Protein AF-A0A060C737-F1 (afdb_monomer_lite)

pLDDT: mean 95.28, std 5.15, range [71.69, 98.38]

Secondary structure (DSSP, 8-state):
--------EEE-SSSTT-SEEEEEEE-TTT--HHHHHHHHHHH-

Sequence (44 aa):
PDFWINPIFESAWKDGGYDIIDYFKVDKRFGTMDDALRLIGEAH

Radius of gyration: 11.05 Å; chains: 1; bounding box: 22×17×27 Å

Structure (mmCIF, N/CA/C/O backbone):
data_AF-A0A060C737-F1
#
_entry.id   AF-A0A060C737-F1
#
loop_
_atom_site.group_PDB
_atom_site.id
_atom_site.type_symbol
_atom_site.label_atom_id
_atom_site.label_alt_id
_atom_site.label_comp_id
_atom_site.label_asym_id
_atom_site.label_entity_id
_atom_site.label_seq_id
_atom_site.pdbx_PDB_ins_code
_atom_site.Cartn_x
_atom_site.Cartn_y
_atom_site.Cartn_z
_atom_site.occupancy
_atom_site.B_iso_or_equiv
_atom_site.auth_seq_id
_atom_site.auth_comp_id
_atom_site.auth_asym_id
_atom_site.auth_atom_id
_atom_site.pdbx_PDB_model_num
ATOM 1 N N . PRO A 1 1 ? -15.486 5.552 12.288 1.00 71.69 1 PRO A N 1
ATOM 2 C CA . PRO A 1 1 ? -15.255 6.649 11.323 1.00 71.69 1 PRO A CA 1
ATOM 3 C C . PRO A 1 1 ? -14.735 6.015 10.048 1.00 71.69 1 PRO A C 1
ATOM 5 O O . PRO A 1 1 ? -13.783 5.247 10.135 1.00 71.69 1 PRO A O 1
ATOM 8 N N . ASP A 1 2 ? -15.376 6.273 8.918 1.00 84.12 2 ASP A N 1
ATOM 9 C CA . ASP A 1 2 ? -14.980 5.619 7.676 1.00 84.12 2 ASP A CA 1
ATOM 10 C C . ASP A 1 2 ? -13.761 6.336 7.099 1.00 84.12 2 ASP A C 1
ATOM 12 O O . ASP A 1 2 ? -13.733 7.566 7.002 1.00 84.12 2 ASP A O 1
ATOM 16 N N . PHE A 1 3 ? -12.733 5.567 6.753 1.00 87.81 3 PHE A N 1
ATOM 17 C CA . PHE A 1 3 ? -11.515 6.082 6.144 1.00 87.81 3 PHE A CA 1
ATOM 18 C C . PHE A 1 3 ? -11.256 5.375 4.816 1.00 87.81 3 PHE A C 1
ATOM 20 O O . PHE A 1 3 ? -11.593 4.209 4.619 1.00 87.81 3 PHE A O 1
ATOM 27 N N . TRP A 1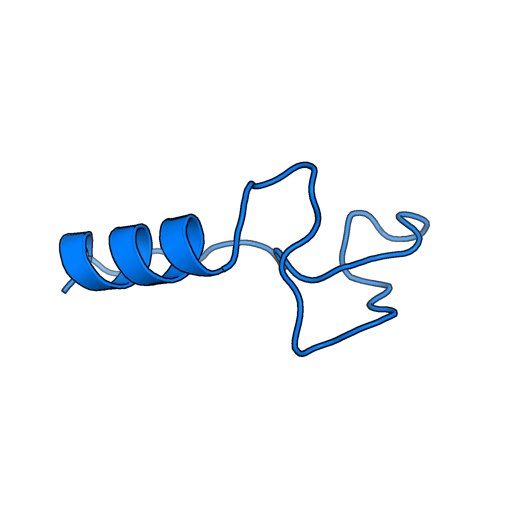 4 ? -10.649 6.113 3.892 1.00 93.25 4 TRP A N 1
ATOM 28 C CA . TRP A 1 4 ? -10.238 5.622 2.585 1.00 93.25 4 TRP A CA 1
ATOM 29 C C . TRP A 1 4 ? -8.711 5.614 2.507 1.00 93.25 4 TRP A C 1
ATOM 31 O O . TRP A 1 4 ? -8.057 6.556 2.957 1.00 93.25 4 TRP A O 1
ATOM 41 N N . ILE A 1 5 ? -8.151 4.546 1.937 1.00 93.81 5 ILE A N 1
ATOM 42 C CA . ILE A 1 5 ? -6.716 4.387 1.693 1.00 93.81 5 ILE A CA 1
ATOM 43 C C . ILE A 1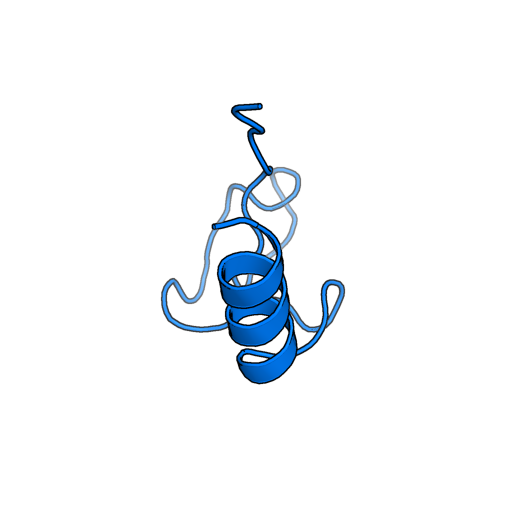 5 ? -6.508 4.251 0.182 1.00 93.81 5 ILE A C 1
ATOM 45 O O . ILE A 1 5 ? -7.255 3.545 -0.498 1.00 93.81 5 ILE A O 1
ATOM 49 N N . ASN A 1 6 ? -5.483 4.928 -0.335 1.00 96.31 6 ASN A N 1
ATOM 50 C CA . ASN A 1 6 ? -4.993 4.719 -1.698 1.00 96.31 6 ASN A CA 1
ATOM 51 C C . ASN A 1 6 ? -4.543 3.254 -1.919 1.00 96.31 6 ASN A C 1
ATOM 53 O O . ASN A 1 6 ? -4.319 2.532 -0.947 1.00 96.31 6 ASN A O 1
ATOM 57 N N . PRO A 1 7 ? -4.379 2.795 -3.173 1.00 97.12 7 PRO A N 1
ATOM 58 C CA . PRO A 1 7 ? -3.899 1.443 -3.450 1.00 97.12 7 PRO A CA 1
ATOM 59 C C . PRO A 1 7 ? -2.569 1.135 -2.748 1.00 97.12 7 PRO A C 1
ATOM 61 O O . PRO A 1 7 ? -1.618 1.910 -2.834 1.00 97.12 7 PRO A O 1
ATOM 64 N N . ILE A 1 8 ? -2.508 -0.020 -2.081 1.00 97.88 8 ILE A N 1
ATOM 65 C CA . ILE A 1 8 ? -1.297 -0.522 -1.408 1.00 97.88 8 ILE A CA 1
ATOM 66 C C . ILE A 1 8 ? -0.707 -1.765 -2.088 1.00 97.88 8 ILE A C 1
ATOM 68 O O . ILE A 1 8 ? 0.175 -2.413 -1.529 1.00 97.88 8 ILE A O 1
ATOM 72 N N . PHE A 1 9 ? -1.214 -2.129 -3.266 1.00 98.19 9 PHE A N 1
ATOM 73 C CA . PHE A 1 9 ? -0.798 -3.322 -4.003 1.00 98.19 9 PHE A CA 1
ATOM 74 C C . PHE A 1 9 ? 0.550 -3.126 -4.699 1.00 98.19 9 PHE A C 1
ATOM 76 O O . PHE A 1 9 ? 0.946 -1.995 -4.981 1.00 98.19 9 PHE A O 1
ATOM 83 N N . GLU A 1 10 ? 1.239 -4.226 -5.010 1.00 98.38 10 GLU A N 1
ATOM 84 C CA . GLU A 1 10 ? 2.497 -4.184 -5.753 1.00 98.38 10 GLU A CA 1
ATOM 85 C C . GLU A 1 10 ? 2.284 -3.495 -7.110 1.00 98.38 10 GLU A C 1
ATOM 87 O O . GLU A 1 10 ? 1.412 -3.876 -7.899 1.00 98.38 10 GLU A O 1
ATOM 92 N N . SER A 1 11 ? 3.084 -2.461 -7.372 1.00 98.12 11 SER A N 1
ATOM 93 C CA . SER A 1 11 ? 2.918 -1.559 -8.514 1.00 98.12 11 SER A CA 1
ATOM 94 C C . SER A 1 11 ? 4.246 -1.313 -9.234 1.00 98.12 11 SER A C 1
ATOM 96 O O . SER A 1 11 ? 5.326 -1.433 -8.653 1.00 98.12 11 SER A O 1
ATOM 98 N N . ALA A 1 12 ? 4.183 -0.944 -10.517 1.00 97.44 12 ALA A N 1
ATOM 99 C CA . ALA A 1 12 ? 5.347 -0.433 -11.244 1.00 97.44 12 ALA A CA 1
ATOM 100 C C . ALA A 1 12 ? 5.620 1.061 -10.964 1.00 97.44 12 ALA A C 1
ATOM 102 O O . ALA A 1 12 ? 6.674 1.570 -11.358 1.00 97.44 12 ALA A O 1
ATOM 103 N N . TRP A 1 13 ? 4.724 1.735 -10.235 1.00 96.81 13 TRP A N 1
ATOM 104 C CA . TRP A 1 13 ? 4.826 3.119 -9.775 1.00 96.81 13 TRP A CA 1
ATOM 105 C C . TRP A 1 13 ? 4.945 4.177 -10.872 1.00 96.81 13 TRP A C 1
ATOM 107 O O . TRP A 1 13 ? 5.529 5.241 -10.663 1.00 96.81 13 TRP A O 1
ATOM 117 N N . LYS A 1 14 ? 4.371 3.909 -12.039 1.00 97.38 14 LYS A N 1
ATOM 118 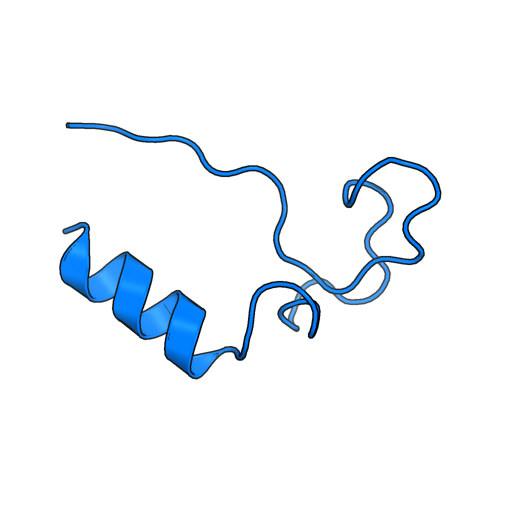C CA . LYS A 1 14 ? 4.222 4.876 -13.132 1.00 97.38 14 LYS A CA 1
ATOM 119 C C . LYS A 1 14 ? 2.999 5.773 -12.949 1.00 97.38 14 LYS A C 1
ATOM 121 O O . LYS A 1 14 ? 2.988 6.863 -13.510 1.00 97.38 14 LYS A O 1
ATOM 126 N N . ASP A 1 15 ? 2.020 5.335 -12.157 1.00 96.88 15 ASP A N 1
ATOM 127 C CA . ASP A 1 15 ? 0.786 6.060 -11.842 1.00 96.88 15 ASP A CA 1
ATOM 128 C C . ASP A 1 15 ? 0.522 6.078 -10.326 1.00 96.88 15 ASP A C 1
ATOM 130 O O . ASP A 1 15 ? -0.558 5.760 -9.837 1.00 96.88 15 ASP A O 1
ATOM 134 N N . GLY A 1 16 ? 1.562 6.362 -9.535 1.00 96.12 16 GLY A N 1
ATOM 135 C CA . GLY A 1 16 ? 1.421 6.590 -8.091 1.00 96.12 16 GLY A CA 1
ATOM 136 C C . GLY A 1 16 ? 0.844 5.419 -7.280 1.00 96.12 16 GLY A C 1
ATOM 137 O O . GLY A 1 16 ? 0.293 5.660 -6.209 1.00 96.12 16 GLY A O 1
ATOM 138 N N . GLY A 1 17 ? 0.958 4.180 -7.771 1.00 97.00 17 GLY A N 1
ATOM 139 C CA . GLY A 1 17 ? 0.406 2.982 -7.124 1.00 97.00 17 GLY A CA 1
ATOM 140 C C . GLY A 1 17 ? -0.878 2.449 -7.771 1.00 97.00 17 GLY A C 1
ATOM 141 O O . GLY A 1 17 ? -1.324 1.360 -7.419 1.00 97.00 17 GLY A O 1
ATOM 142 N N . TYR A 1 18 ? -1.460 3.170 -8.735 1.00 97.12 18 TYR A N 1
ATOM 143 C CA . TYR A 1 18 ? -2.651 2.729 -9.471 1.00 97.12 18 TYR A CA 1
ATOM 144 C C . TYR A 1 18 ? -2.318 1.776 -10.633 1.00 97.12 18 TYR A C 1
ATOM 146 O O . TYR A 1 18 ? -3.171 1.001 -11.068 1.00 97.12 18 TYR A O 1
ATOM 154 N N . ASP A 1 19 ? -1.066 1.758 -11.096 1.00 97.38 19 ASP A N 1
ATOM 155 C CA . ASP A 1 19 ? -0.548 0.802 -12.073 1.00 97.38 19 ASP A CA 1
ATOM 156 C C . ASP A 1 19 ? -0.111 -0.507 -11.392 1.00 97.38 19 ASP A C 1
ATOM 158 O O . ASP A 1 19 ? 1.074 -0.755 -11.148 1.00 97.38 19 ASP A O 1
ATOM 162 N N . ILE A 1 20 ? -1.102 -1.322 -11.030 1.00 97.94 20 ILE A N 1
ATOM 163 C CA . ILE A 1 20 ? -0.933 -2.559 -10.257 1.00 97.94 20 ILE A CA 1
ATOM 164 C C . ILE A 1 20 ? -0.346 -3.671 -11.134 1.00 97.94 20 ILE A C 1
ATOM 166 O O . ILE A 1 20 ? -0.812 -3.911 -12.249 1.00 97.94 20 ILE A O 1
ATOM 170 N N . ILE A 1 21 ? 0.662 -4.371 -10.609 1.00 97.94 21 ILE A N 1
ATOM 171 C CA . ILE A 1 21 ? 1.288 -5.533 -11.259 1.00 97.94 21 ILE A CA 1
ATOM 172 C C . ILE A 1 21 ? 0.950 -6.857 -10.565 1.00 97.94 21 ILE A C 1
ATOM 174 O O . ILE A 1 21 ? 0.923 -7.889 -11.233 1.00 97.94 21 ILE A O 1
ATOM 178 N N . ASP A 1 22 ? 0.638 -6.830 -9.265 1.00 98.00 22 ASP A N 1
ATOM 179 C CA . ASP A 1 22 ? 0.114 -7.979 -8.518 1.00 98.00 22 ASP A CA 1
ATOM 180 C C . ASP A 1 22 ? -0.940 -7.518 -7.498 1.00 98.00 22 ASP A C 1
ATOM 182 O O . ASP A 1 22 ? -0.638 -6.852 -6.508 1.00 98.00 22 ASP A O 1
ATOM 186 N N . TYR A 1 23 ? -2.196 -7.893 -7.743 1.00 97.31 23 TYR A N 1
ATOM 187 C CA . TYR A 1 23 ? -3.348 -7.528 -6.912 1.00 97.31 23 TYR A CA 1
ATOM 188 C C . TYR A 1 23 ? -3.418 -8.286 -5.578 1.00 97.31 23 TYR A C 1
ATOM 190 O O . TYR A 1 23 ? -4.212 -7.920 -4.715 1.00 97.31 23 TYR A O 1
ATOM 198 N N . PHE A 1 24 ? -2.623 -9.342 -5.389 1.00 96.75 24 PHE A N 1
ATOM 199 C CA . PHE A 1 24 ? -2.655 -10.172 -4.180 1.00 96.75 24 PHE A CA 1
ATOM 200 C C . PHE A 1 24 ? -1.502 -9.882 -3.221 1.00 96.75 24 PHE A C 1
ATOM 202 O O . PHE A 1 24 ? -1.373 -10.539 -2.186 1.00 96.75 24 PHE A O 1
ATOM 209 N N . LYS A 1 25 ? -0.666 -8.895 -3.541 1.00 98.06 25 LYS A N 1
ATOM 210 C CA . LYS A 1 25 ? 0.545 -8.592 -2.789 1.00 98.06 25 LYS A CA 1
ATOM 211 C C . LYS A 1 25 ? 0.596 -7.124 -2.407 1.00 98.06 25 LYS A C 1
ATOM 213 O O . LYS A 1 25 ? 0.351 -6.255 -3.233 1.00 98.06 25 LYS A O 1
ATOM 218 N N . VAL A 1 26 ? 0.947 -6.861 -1.152 1.00 98.31 26 VAL A N 1
ATOM 219 C CA . VAL A 1 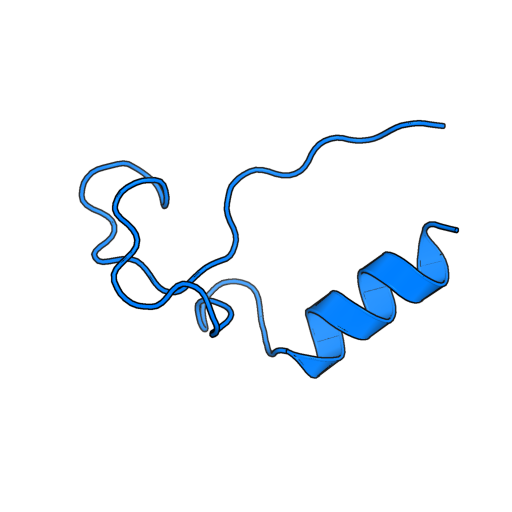26 ? 1.219 -5.506 -0.660 1.00 98.31 26 VAL A CA 1
ATOM 220 C C . VAL A 1 26 ? 2.572 -5.044 -1.200 1.00 98.31 26 V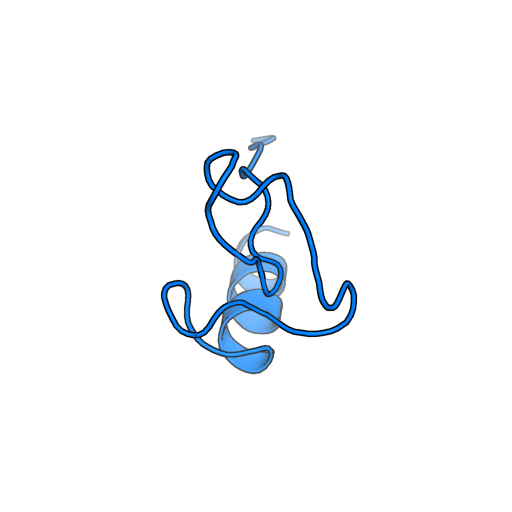AL A C 1
ATOM 222 O O . VAL A 1 26 ? 3.549 -5.800 -1.169 1.00 98.31 26 VAL A O 1
ATOM 225 N N . ASP A 1 27 ? 2.640 -3.811 -1.701 1.00 98.12 27 ASP A N 1
ATOM 226 C CA . ASP A 1 27 ? 3.906 -3.217 -2.110 1.00 98.12 27 ASP A CA 1
ATOM 227 C C . ASP A 1 27 ? 4.832 -3.091 -0.898 1.00 98.12 27 ASP A C 1
ATOM 229 O O . ASP A 1 27 ?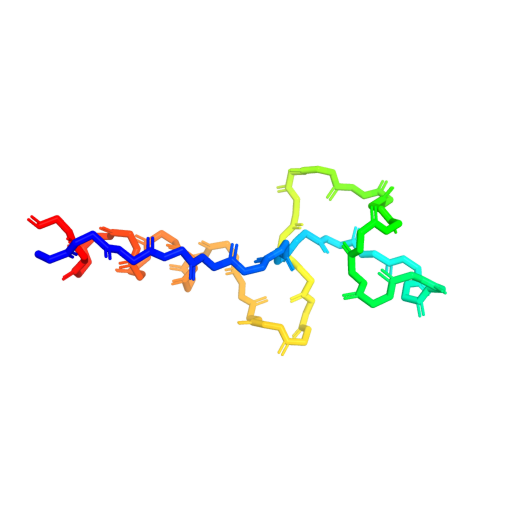 4.445 -2.585 0.157 1.00 98.12 27 ASP A O 1
ATOM 233 N N . LYS A 1 28 ? 6.093 -3.498 -1.057 1.00 97.06 28 LYS A N 1
ATOM 234 C CA . LYS A 1 28 ? 7.088 -3.485 0.027 1.00 97.06 28 LYS A CA 1
ATOM 235 C C . LYS A 1 28 ? 7.290 -2.102 0.650 1.00 97.06 28 LYS A C 1
ATOM 237 O O . LYS A 1 28 ? 7.800 -2.017 1.763 1.00 97.06 28 LYS A O 1
ATOM 242 N N . ARG A 1 29 ? 6.925 -1.025 -0.052 1.00 97.19 29 ARG A N 1
ATOM 243 C CA . ARG A 1 29 ? 6.959 0.350 0.471 1.00 97.19 29 ARG A CA 1
ATOM 244 C C . ARG A 1 29 ? 5.941 0.592 1.586 1.00 97.19 29 ARG A C 1
ATOM 246 O O . ARG A 1 29 ? 6.174 1.469 2.410 1.00 97.19 29 ARG A O 1
ATOM 253 N N . PHE A 1 30 ? 4.843 -0.161 1.609 1.00 97.31 30 PHE A N 1
ATOM 254 C CA . PHE A 1 30 ? 3.772 -0.037 2.601 1.00 97.31 30 PHE A CA 1
ATOM 255 C C . PHE A 1 30 ? 3.822 -1.110 3.692 1.00 97.31 30 PHE A C 1
ATOM 257 O O . PHE A 1 30 ? 3.158 -0.961 4.713 1.00 97.31 30 PHE A O 1
ATOM 264 N N . GLY A 1 31 ? 4.627 -2.158 3.501 1.00 97.31 31 GLY A N 1
ATOM 265 C CA . GLY A 1 31 ? 4.840 -3.217 4.483 1.00 97.31 31 GLY A CA 1
ATOM 266 C C . GLY A 1 31 ? 4.557 -4.599 3.907 1.00 97.31 31 GLY A C 1
ATOM 267 O O . GLY A 1 31 ? 4.891 -4.895 2.758 1.00 97.31 31 GLY A O 1
ATOM 268 N N . THR A 1 32 ? 3.978 -5.460 4.735 1.00 98.12 32 THR A N 1
ATOM 269 C CA . THR A 1 32 ? 3.640 -6.847 4.409 1.00 98.12 32 THR A CA 1
ATOM 270 C C . THR A 1 32 ? 2.129 -7.074 4.383 1.00 98.12 32 THR A C 1
ATOM 272 O O . THR A 1 32 ? 1.340 -6.213 4.771 1.00 98.12 32 THR A O 1
ATOM 275 N N . MET A 1 33 ? 1.708 -8.263 3.940 1.00 97.31 33 MET A N 1
ATOM 276 C CA . MET A 1 33 ? 0.305 -8.670 4.050 1.00 97.31 33 MET A CA 1
ATOM 277 C C . MET A 1 33 ? -0.165 -8.692 5.514 1.00 97.31 33 MET A C 1
ATOM 279 O O . MET A 1 33 ? -1.277 -8.258 5.803 1.00 97.31 33 MET A O 1
ATOM 283 N N . ASP A 1 34 ? 0.694 -9.123 6.441 1.00 98.19 34 ASP A N 1
ATOM 284 C CA . ASP A 1 34 ? 0.370 -9.164 7.870 1.00 98.19 34 ASP A CA 1
ATOM 285 C C . ASP A 1 34 ? 0.130 -7.756 8.436 1.00 98.19 34 ASP A C 1
ATOM 287 O O . ASP A 1 34 ? -0.778 -7.558 9.244 1.00 98.19 34 ASP A O 1
ATOM 291 N N . ASP A 1 35 ? 0.877 -6.754 7.960 1.00 97.94 35 ASP A N 1
ATOM 292 C CA . ASP A 1 35 ? 0.660 -5.353 8.335 1.00 97.94 35 ASP A CA 1
ATOM 293 C C . ASP A 1 35 ? -0.703 -4.834 7.861 1.00 97.94 35 ASP A C 1
ATOM 295 O O . ASP A 1 35 ? -1.407 -4.164 8.621 1.00 97.94 35 ASP A O 1
ATOM 299 N N . ALA A 1 36 ? -1.103 -5.171 6.629 1.00 96.19 36 ALA A N 1
ATOM 300 C CA . ALA A 1 36 ? -2.411 -4.798 6.092 1.00 96.19 36 ALA A CA 1
ATOM 301 C C . ALA A 1 36 ? -3.556 -5.471 6.867 1.00 96.19 36 ALA A C 1
ATOM 303 O O . ALA A 1 36 ? -4.542 -4.818 7.207 1.00 96.19 36 ALA A O 1
ATOM 304 N N . LEU A 1 37 ? -3.408 -6.757 7.203 1.00 96.25 37 LEU A N 1
ATOM 305 C CA . LEU A 1 37 ? -4.379 -7.491 8.019 1.00 96.25 37 LEU A CA 1
ATOM 306 C C . LEU A 1 37 ? -4.509 -6.894 9.422 1.00 96.25 37 LEU A C 1
ATOM 308 O O . LEU A 1 37 ? -5.624 -6.742 9.922 1.00 96.25 37 LEU A O 1
ATOM 312 N N . ARG A 1 38 ? -3.387 -6.509 10.042 1.00 97.19 38 ARG A N 1
ATOM 313 C CA . ARG A 1 38 ? -3.389 -5.834 11.342 1.00 97.19 38 ARG A CA 1
ATOM 314 C C . ARG A 1 38 ? -4.117 -4.492 11.275 1.00 97.19 38 ARG A C 1
ATOM 316 O O . ARG A 1 38 ? -4.958 -4.235 12.128 1.00 97.19 38 ARG A O 1
ATOM 323 N N . LEU A 1 39 ? -3.850 -3.676 10.251 1.00 94.62 39 LEU A N 1
ATOM 324 C CA . LEU A 1 39 ? -4.524 -2.389 10.055 1.00 94.62 39 LEU A CA 1
ATOM 325 C C . LEU A 1 39 ? -6.043 -2.548 9.931 1.00 94.62 39 LEU A C 1
ATOM 327 O O . LEU A 1 39 ? -6.787 -1.818 10.576 1.00 94.62 39 LEU A O 1
ATOM 331 N N . ILE A 1 40 ? -6.505 -3.514 9.131 1.00 93.00 40 ILE A N 1
ATOM 332 C CA . ILE A 1 40 ? -7.938 -3.809 8.981 1.00 93.00 40 ILE A CA 1
ATOM 333 C C . ILE A 1 40 ? -8.533 -4.274 10.319 1.00 93.00 40 ILE A C 1
ATOM 335 O O . ILE A 1 40 ? -9.631 -3.860 10.680 1.00 93.00 40 ILE A O 1
ATOM 339 N N . GLY A 1 41 ? -7.805 -5.102 11.073 1.00 95.12 41 GLY A N 1
ATOM 340 C CA . GLY A 1 41 ? -8.223 -5.566 12.397 1.00 95.12 41 GLY A CA 1
ATOM 341 C C . GLY A 1 41 ? -8.356 -4.447 13.435 1.00 95.12 41 GLY A C 1
ATOM 342 O O . GLY A 1 41 ? -9.288 -4.480 14.229 1.00 95.12 41 GLY A O 1
ATOM 343 N N . GLU A 1 42 ? -7.458 -3.459 13.417 1.00 94.19 42 GLU A N 1
ATOM 344 C CA . GLU A 1 42 ? -7.492 -2.280 14.301 1.00 94.19 42 GLU A CA 1
ATOM 345 C C . GLU A 1 42 ? -8.563 -1.249 13.895 1.00 94.19 42 GLU A C 1
ATOM 347 O O . GLU A 1 42 ? -8.935 -0.393 14.696 1.00 94.19 42 GLU A O 1
ATOM 352 N N . ALA A 1 43 ? -9.027 -1.309 12.647 1.00 89.94 43 ALA A N 1
ATOM 353 C CA . ALA A 1 43 ? -9.956 -0.362 12.044 1.00 89.94 43 ALA A CA 1
ATOM 354 C C . ALA A 1 43 ? -11.446 -0.717 12.177 1.00 89.94 43 ALA A C 1
ATOM 356 O O . ALA A 1 43 ? -12.282 0.170 11.978 1.00 89.94 43 ALA A O 1
ATOM 357 N N . HIS A 1 44 ? -11.764 -1.989 12.436 1.00 80.31 44 HIS A N 1
ATOM 358 C CA . HIS A 1 44 ? -13.120 -2.445 12.767 1.00 80.31 44 HIS A CA 1
ATOM 359 C C . HIS A 1 44 ? -13.590 -1.876 14.112 1.00 80.31 44 HIS A C 1
ATOM 361 O O . HIS A 1 44 ? -14.791 -1.531 14.199 1.00 80.31 44 HIS A O 1
#

Foldseek 3Di:
DDDDDDAQAAAPCPPPNPRHPDPVFGHPVQPGPVVVVVVVVVVD